Protein AF-A0A1I9GAZ2-F1 (afdb_monomer_lite)

Structure (mmCIF, N/CA/C/O backbone):
data_AF-A0A1I9GAZ2-F1
#
_entry.id   AF-A0A1I9GAZ2-F1
#
loop_
_atom_site.group_PDB
_atom_site.id
_atom_site.type_symbol
_atom_site.label_atom_id
_atom_site.label_alt_id
_atom_site.label_comp_id
_atom_site.label_asym_id
_atom_site.label_entity_id
_atom_site.label_seq_id
_atom_site.pdbx_PDB_ins_code
_atom_site.Cartn_x
_atom_site.Cartn_y
_atom_site.Cartn_z
_atom_site.occupancy
_atom_site.B_iso_or_equiv
_atom_site.auth_seq_id
_atom_site.auth_comp_id
_atom_site.auth_asym_id
_atom_site.auth_atom_id
_atom_site.pdbx_PDB_model_num
ATOM 1 N N . ASN A 1 1 ? 2.943 -6.774 21.563 1.00 64.00 1 ASN A N 1
ATOM 2 C CA . ASN A 1 1 ? 1.637 -6.714 20.862 1.00 64.00 1 ASN A CA 1
ATOM 3 C C . ASN A 1 1 ? 0.585 -6.086 21.758 1.00 64.00 1 ASN A C 1
ATOM 5 O O . ASN A 1 1 ? 0.330 -6.640 22.820 1.00 64.00 1 ASN A O 1
ATOM 9 N N . ALA A 1 2 ? -0.006 -4.964 21.338 1.00 69.56 2 ALA A N 1
ATOM 10 C CA . ALA A 1 2 ? -1.032 -4.220 22.086 1.00 69.56 2 ALA A CA 1
ATOM 11 C C . ALA A 1 2 ? -2.264 -5.079 22.449 1.00 69.56 2 ALA A C 1
ATOM 13 O O . ALA A 1 2 ? -2.811 -4.955 23.536 1.00 69.56 2 ALA A O 1
ATOM 14 N N . ILE A 1 3 ? -2.620 -6.050 21.598 1.00 76.81 3 ILE A N 1
ATOM 15 C CA . ILE A 1 3 ? -3.692 -7.025 21.870 1.00 76.81 3 ILE A CA 1
ATOM 16 C C . ILE A 1 3 ? -3.345 -7.932 23.066 1.00 76.81 3 ILE A C 1
ATOM 18 O O . ILE A 1 3 ? -4.168 -8.133 23.948 1.00 76.81 3 ILE A O 1
ATOM 22 N N . LYS A 1 4 ? -2.103 -8.440 23.152 1.00 76.94 4 LYS A N 1
ATOM 23 C CA . LYS A 1 4 ? -1.659 -9.296 24.276 1.00 76.94 4 LYS A CA 1
ATOM 24 C C . LYS A 1 4 ? -1.591 -8.537 25.607 1.00 76.94 4 LYS A C 1
ATOM 26 O O . LYS A 1 4 ? -1.667 -9.160 26.655 1.00 76.94 4 LYS A O 1
ATOM 31 N N . LYS A 1 5 ? -1.420 -7.212 25.553 1.00 77.56 5 LYS A N 1
ATOM 32 C CA . LYS A 1 5 ? -1.418 -6.326 26.726 1.00 77.56 5 LYS A CA 1
ATOM 33 C C . LYS A 1 5 ? -2.830 -5.934 27.184 1.00 77.56 5 LYS A C 1
ATOM 35 O O . LYS A 1 5 ? -2.976 -5.425 28.287 1.00 77.56 5 LYS A O 1
ATOM 40 N N . GLY A 1 6 ? -3.856 -6.199 26.369 1.00 78.25 6 GLY A N 1
ATOM 41 C CA . GLY A 1 6 ? -5.233 -5.775 26.632 1.00 78.25 6 GLY A CA 1
ATOM 42 C C . GLY A 1 6 ? -5.517 -4.314 26.265 1.00 78.25 6 GLY A C 1
ATOM 43 O O . GLY A 1 6 ? -6.573 -3.797 26.615 1.00 78.25 6 GLY A O 1
ATOM 44 N N . ASP A 1 7 ? -4.603 -3.654 25.548 1.00 82.12 7 ASP A N 1
ATOM 45 C CA . ASP A 1 7 ? -4.729 -2.242 25.156 1.00 82.12 7 ASP A CA 1
ATOM 46 C C . ASP A 1 7 ? -5.732 -2.061 24.000 1.00 82.12 7 ASP A C 1
ATOM 48 O O . ASP A 1 7 ? -6.312 -0.989 23.824 1.00 82.12 7 ASP A O 1
ATOM 52 N N . ILE A 1 8 ? -5.926 -3.121 23.203 1.00 83.50 8 ILE A N 1
ATOM 53 C CA . ILE A 1 8 ? -6.874 -3.194 22.085 1.00 83.50 8 ILE A CA 1
ATOM 54 C C . ILE A 1 8 ? -7.746 -4.433 22.270 1.00 83.50 8 ILE A C 1
ATOM 56 O O . ILE A 1 8 ? -7.225 -5.548 22.383 1.00 83.50 8 ILE A O 1
ATOM 60 N N . ASN A 1 9 ? -9.066 -4.250 22.251 1.00 85.44 9 ASN A N 1
ATOM 61 C CA . ASN A 1 9 ? -10.020 -5.350 22.303 1.00 85.44 9 ASN A CA 1
ATOM 62 C C . ASN A 1 9 ? -9.888 -6.229 21.046 1.00 85.44 9 ASN A C 1
ATOM 64 O O . ASN A 1 9 ? -10.004 -5.749 19.920 1.00 85.44 9 ASN A O 1
ATOM 68 N N . ALA A 1 10 ? -9.659 -7.529 21.234 1.00 83.69 10 ALA A N 1
ATOM 69 C CA . ALA A 1 10 ? -9.449 -8.475 20.137 1.00 83.69 10 ALA A CA 1
ATOM 70 C C . ALA A 1 10 ? -10.691 -8.682 19.249 1.00 83.69 10 ALA A C 1
ATOM 72 O O . ALA A 1 10 ? -10.552 -9.078 18.093 1.00 83.69 10 ALA A O 1
ATOM 73 N N . VAL A 1 11 ? -11.888 -8.427 19.785 1.00 84.62 11 VAL A N 1
ATOM 74 C CA . VAL A 1 11 ? -13.169 -8.628 19.102 1.00 84.62 11 VAL A CA 1
ATOM 75 C C . VAL A 1 11 ? -13.692 -7.316 18.540 1.00 84.62 11 VAL A C 1
ATOM 77 O O . VAL A 1 11 ? -13.946 -7.261 17.345 1.00 84.62 11 VAL A O 1
ATOM 80 N N . THR A 1 12 ? -13.836 -6.268 19.356 1.00 84.38 12 THR A N 1
ATOM 81 C CA . THR A 1 12 ? -14.418 -4.979 18.923 1.00 84.38 12 THR A CA 1
ATOM 82 C C . THR A 1 12 ? -13.391 -4.058 18.272 1.00 84.38 12 THR A C 1
ATOM 84 O O . THR A 1 12 ? -13.743 -3.155 17.518 1.00 84.38 12 THR A O 1
ATOM 87 N N . GLY A 1 13 ? -12.104 -4.275 18.546 1.00 83.00 13 GLY A N 1
ATOM 88 C CA . GLY A 1 13 ? -11.047 -3.355 18.160 1.00 83.00 13 GLY A CA 1
ATOM 89 C C . GLY A 1 13 ? -11.057 -2.049 18.936 1.00 83.00 13 GLY A C 1
ATOM 90 O O . GLY A 1 13 ? -10.322 -1.148 18.565 1.00 83.00 13 GLY A O 1
ATOM 91 N N . GLU A 1 14 ? -11.849 -1.886 19.989 1.00 85.50 14 GLU A N 1
ATOM 92 C CA . GLU A 1 14 ? -11.805 -0.664 20.795 1.00 85.50 14 GLU A CA 1
ATOM 93 C C . GLU A 1 14 ? -10.454 -0.530 21.501 1.00 85.50 14 GLU A C 1
ATOM 95 O O . GLU A 1 14 ? -9.895 -1.504 22.014 1.00 85.50 14 GLU A O 1
ATOM 100 N N . MET A 1 15 ? -9.916 0.688 21.496 1.00 85.19 15 MET A N 1
ATOM 101 C CA . MET A 1 15 ? -8.692 1.022 22.216 1.00 85.19 15 MET A CA 1
ATOM 102 C C . MET A 1 15 ? -9.059 1.495 23.617 1.00 85.19 15 MET A C 1
ATOM 104 O O . MET A 1 15 ? -9.977 2.301 23.780 1.00 85.19 15 MET A O 1
ATOM 108 N N . LYS A 1 16 ? -8.333 1.025 24.629 1.00 80.62 16 LYS A N 1
ATOM 109 C CA . LYS A 1 16 ? -8.535 1.488 26.001 1.00 80.62 16 LYS A CA 1
ATOM 110 C C . LYS A 1 16 ? -8.132 2.964 26.116 1.00 80.62 16 LYS A C 1
ATOM 112 O O . LYS A 1 16 ? -6.998 3.321 25.786 1.00 80.62 16 LYS A O 1
ATOM 117 N N . ALA A 1 17 ? -9.050 3.807 26.595 1.00 65.75 17 ALA A N 1
ATOM 118 C CA . ALA A 1 17 ? -8.747 5.198 26.926 1.00 65.75 17 ALA A CA 1
ATOM 119 C C . ALA A 1 17 ? -7.576 5.246 27.933 1.00 65.75 17 ALA A C 1
ATOM 121 O O . ALA A 1 17 ? -7.469 4.378 28.797 1.00 65.75 17 ALA A O 1
ATOM 122 N N . ASP A 1 18 ? -6.665 6.206 27.765 1.00 63.50 18 ASP A N 1
ATOM 123 C CA . ASP A 1 18 ? -5.458 6.437 28.586 1.00 63.50 18 ASP A CA 1
ATOM 124 C C . ASP A 1 18 ? -4.262 5.491 28.405 1.00 63.50 18 ASP A C 1
ATOM 126 O O . ASP A 1 18 ? -3.257 5.613 29.109 1.00 63.50 18 ASP A O 1
ATOM 130 N N . THR A 1 19 ? -4.283 4.595 27.415 1.00 73.88 19 THR A N 1
ATOM 131 C CA . THR A 1 19 ? -3.113 3.747 27.133 1.00 73.88 19 THR A CA 1
ATOM 132 C C . THR A 1 19 ? -2.239 4.338 26.023 1.00 73.88 19 THR A C 1
ATOM 134 O O . THR A 1 19 ? -2.721 4.636 24.929 1.00 73.88 19 THR A O 1
ATOM 137 N N . LYS A 1 20 ? -0.925 4.482 26.268 1.00 78.25 20 LYS A N 1
ATOM 138 C CA . LYS A 1 20 ? 0.060 4.882 25.242 1.00 78.25 20 LYS A CA 1
ATOM 139 C C . LYS A 1 20 ? 0.261 3.757 24.217 1.00 78.25 20 LYS A C 1
ATOM 141 O O . LYS A 1 20 ? 1.200 2.971 24.310 1.00 78.25 20 LYS A O 1
ATOM 146 N N . ILE A 1 21 ? -0.633 3.689 23.236 1.00 83.75 21 ILE A N 1
ATOM 147 C CA . ILE A 1 21 ? -0.490 2.853 22.039 1.00 83.75 21 ILE A CA 1
ATOM 148 C C . ILE A 1 21 ? 0.383 3.607 21.027 1.00 83.75 21 ILE A C 1
ATOM 150 O O . ILE A 1 21 ? 0.189 4.809 20.827 1.00 83.75 21 ILE A O 1
ATOM 154 N N . THR A 1 22 ? 1.334 2.913 20.396 1.00 89.56 22 THR A N 1
ATOM 155 C CA . THR A 1 22 ? 2.204 3.512 19.372 1.00 89.56 22 THR A CA 1
ATOM 156 C C . THR A 1 22 ? 1.408 3.867 18.117 1.00 89.56 22 THR A C 1
ATOM 158 O O . THR A 1 22 ? 0.373 3.254 17.833 1.00 89.56 22 THR A O 1
ATOM 161 N N . ASP A 1 23 ? 1.864 4.859 17.358 1.00 88.56 23 ASP A N 1
ATOM 162 C CA . ASP A 1 23 ? 1.126 5.311 16.177 1.00 88.56 23 ASP A CA 1
ATOM 163 C C . ASP A 1 23 ? 1.100 4.242 15.078 1.00 88.56 23 ASP A C 1
ATOM 165 O O . ASP A 1 23 ? 0.074 4.071 14.422 1.00 88.56 23 ASP A O 1
ATOM 169 N N . GLU A 1 24 ? 2.133 3.404 14.974 1.00 89.25 24 GLU A N 1
ATOM 170 C CA . GLU A 1 24 ? 2.163 2.260 14.054 1.00 89.25 24 GLU A CA 1
ATOM 171 C C . GLU A 1 24 ? 1.079 1.238 14.404 1.00 89.25 24 GLU A C 1
ATOM 173 O O . GLU A 1 24 ? 0.400 0.716 13.520 1.00 89.25 24 GLU A O 1
ATOM 178 N N . ALA A 1 25 ? 0.863 0.972 15.697 1.00 89.56 25 ALA A N 1
ATOM 179 C CA . ALA A 1 25 ? -0.190 0.063 16.138 1.00 89.56 25 ALA A CA 1
ATOM 180 C C . ALA A 1 25 ? -1.591 0.638 15.861 1.00 89.56 25 ALA A C 1
ATOM 182 O O . ALA A 1 25 ? -2.497 -0.111 15.483 1.00 89.56 25 ALA A O 1
ATOM 183 N N . LYS A 1 26 ? -1.771 1.960 15.987 1.00 90.69 26 LYS A N 1
ATOM 184 C CA . LYS A 1 26 ? -3.028 2.637 15.623 1.00 90.69 26 LYS A CA 1
ATOM 185 C C . LYS A 1 26 ? -3.273 2.607 14.114 1.00 90.69 26 LYS A C 1
ATOM 187 O O . LYS A 1 26 ? -4.405 2.354 13.697 1.00 90.69 26 LYS A O 1
ATOM 192 N N . ILE A 1 27 ? -2.236 2.827 13.304 1.00 92.31 27 ILE A N 1
ATOM 193 C CA . ILE A 1 27 ? -2.306 2.725 11.841 1.00 92.31 27 ILE A CA 1
ATOM 194 C C . ILE A 1 27 ? -2.650 1.289 11.446 1.00 92.31 27 ILE A C 1
ATOM 196 O O . ILE A 1 27 ? -3.634 1.083 10.743 1.00 92.31 27 ILE A O 1
ATOM 200 N N . ALA A 1 28 ? -1.927 0.291 11.961 1.00 92.25 28 ALA A N 1
ATOM 201 C CA . ALA A 1 28 ? -2.187 -1.119 11.675 1.00 92.25 28 ALA A CA 1
ATOM 202 C C . ALA A 1 28 ? -3.629 -1.515 12.020 1.00 92.25 28 ALA A C 1
ATOM 204 O O . ALA A 1 28 ? -4.318 -2.120 11.199 1.00 92.25 28 ALA A O 1
ATOM 205 N N . ARG A 1 29 ? -4.128 -1.099 13.193 1.00 92.12 29 ARG A N 1
ATOM 206 C CA . ARG A 1 29 ? -5.537 -1.268 13.567 1.00 92.12 29 ARG A CA 1
ATOM 207 C C . ARG A 1 29 ? -6.464 -0.621 12.535 1.00 92.12 29 ARG A C 1
ATOM 209 O O . ARG A 1 29 ? -7.381 -1.278 12.048 1.00 92.12 29 ARG A O 1
ATOM 216 N N . ARG A 1 30 ? -6.228 0.646 12.177 1.00 92.69 30 ARG A N 1
ATOM 217 C CA . ARG A 1 30 ? -7.059 1.380 11.208 1.00 92.69 30 ARG A CA 1
ATOM 218 C C . ARG A 1 30 ? -7.078 0.702 9.834 1.00 92.69 30 ARG A C 1
ATOM 220 O O . ARG A 1 30 ? -8.135 0.689 9.204 1.00 92.69 30 ARG A O 1
ATOM 227 N N . LEU A 1 31 ? -5.968 0.099 9.407 1.00 94.50 31 LEU A N 1
ATOM 228 C CA . LEU A 1 31 ? -5.880 -0.681 8.171 1.00 94.50 31 LEU A CA 1
ATOM 229 C C . LEU A 1 31 ? -6.672 -1.984 8.260 1.00 94.50 31 LEU A C 1
ATOM 231 O O . LEU A 1 31 ? -7.482 -2.250 7.382 1.00 94.50 31 LEU A O 1
ATOM 235 N N . VAL A 1 32 ? -6.537 -2.760 9.337 1.00 94.44 32 VAL A N 1
ATOM 236 C CA . VAL A 1 32 ? -7.322 -4.000 9.502 1.00 94.44 32 VAL A CA 1
ATOM 237 C C . VAL A 1 32 ? -8.834 -3.725 9.475 1.00 94.44 32 VAL A C 1
ATOM 239 O O . VAL A 1 32 ? -9.601 -4.520 8.922 1.00 94.44 32 VAL A O 1
ATOM 242 N N . CYS A 1 33 ? -9.261 -2.585 10.026 1.00 94.19 33 CYS A N 1
ATOM 243 C CA . CYS A 1 33 ? -10.663 -2.168 10.033 1.00 94.19 33 CYS A CA 1
ATOM 244 C C . CYS A 1 33 ? -11.157 -1.552 8.713 1.00 94.19 33 CYS A C 1
ATOM 246 O O . CYS A 1 33 ? -12.369 -1.426 8.537 1.00 94.19 33 CYS A O 1
ATOM 248 N N . SER A 1 34 ? -10.261 -1.131 7.813 1.00 94.88 34 SER A N 1
ATOM 249 C CA . SER A 1 34 ? -10.619 -0.460 6.556 1.00 94.88 34 SER A CA 1
ATOM 250 C C . SER A 1 34 ? -10.542 -1.437 5.388 1.00 94.88 34 SER A C 1
ATOM 252 O O . SER A 1 34 ? -9.474 -1.967 5.091 1.00 94.88 34 SER A O 1
ATOM 254 N N . TYR A 1 35 ? -11.666 -1.658 4.711 1.00 94.69 35 TYR A N 1
ATOM 255 C CA . TYR A 1 35 ? -11.733 -2.513 3.524 1.00 94.69 35 TYR A CA 1
ATOM 256 C C . TYR A 1 35 ? -12.753 -1.952 2.530 1.00 94.69 35 TYR A C 1
ATOM 258 O O . TYR A 1 35 ? -13.931 -1.745 2.852 1.00 94.69 35 TYR A O 1
ATOM 266 N N . GLY A 1 36 ? -12.289 -1.634 1.322 1.00 93.38 36 GLY A N 1
ATOM 267 C CA . GLY A 1 36 ? -13.060 -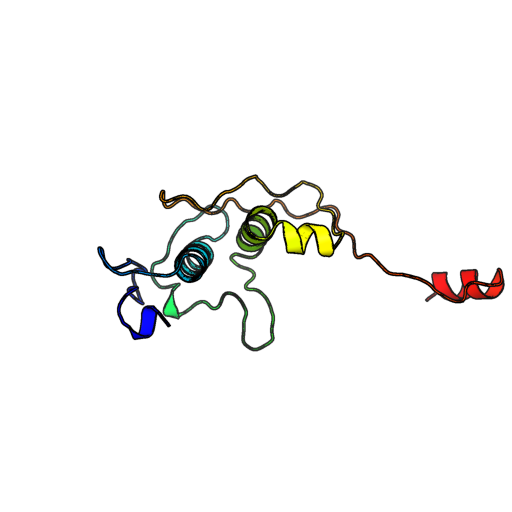0.851 0.360 1.00 93.38 36 GLY A CA 1
ATOM 268 C C . GLY A 1 36 ? -13.518 0.473 0.980 1.00 93.38 36 GLY A C 1
ATOM 269 O O . GLY A 1 36 ? -12.712 1.217 1.528 1.00 93.38 36 GLY A O 1
ATOM 270 N N . ASN A 1 37 ? -14.824 0.744 0.946 1.00 94.19 37 ASN A N 1
ATOM 271 C CA . ASN A 1 37 ? -15.428 1.945 1.543 1.00 94.19 37 ASN A CA 1
ATOM 272 C C . ASN A 1 37 ? -15.998 1.717 2.956 1.00 94.19 37 ASN A C 1
ATOM 274 O O . ASN A 1 37 ? -16.728 2.564 3.469 1.00 94.19 37 ASN A O 1
ATOM 278 N N . LYS A 1 38 ? -15.722 0.566 3.583 1.00 94.06 38 LYS A N 1
ATOM 279 C CA . LYS A 1 38 ? -16.277 0.195 4.892 1.00 94.06 38 LYS A CA 1
ATOM 280 C C . LYS A 1 38 ? -15.229 0.343 5.991 1.00 94.06 38 LYS A C 1
ATOM 282 O O . LYS A 1 38 ? -14.070 -0.023 5.811 1.00 94.06 38 LYS A O 1
ATOM 287 N N . TYR A 1 39 ? -15.674 0.833 7.146 1.00 93.38 39 TYR A N 1
ATOM 288 C CA . TYR A 1 39 ? -14.893 0.873 8.379 1.00 93.38 39 TYR A CA 1
ATOM 289 C C . TYR A 1 39 ? -15.562 -0.011 9.432 1.00 93.38 39 TYR A C 1
ATOM 291 O O . TYR A 1 39 ? -16.597 0.356 9.985 1.00 93.38 39 TYR A O 1
ATOM 299 N N . ASN A 1 40 ? -15.009 -1.200 9.673 1.00 92.38 40 ASN A N 1
ATOM 300 C CA . ASN A 1 40 ? -15.512 -2.121 10.688 1.00 92.38 40 ASN A CA 1
ATOM 301 C C . ASN A 1 40 ? -14.365 -2.962 11.260 1.00 92.38 40 ASN A C 1
ATOM 303 O O . ASN A 1 40 ? -13.730 -3.734 10.543 1.00 92.38 40 ASN A O 1
ATOM 307 N N . CYS A 1 41 ? -14.122 -2.811 12.559 1.00 90.50 41 CYS A N 1
ATOM 308 C CA . CYS A 1 41 ? -13.098 -3.551 13.291 1.00 90.50 41 CYS A CA 1
ATOM 309 C C . CYS A 1 41 ? -13.592 -4.899 13.833 1.00 90.50 41 CYS A C 1
ATOM 311 O O . CYS A 1 41 ? -12.780 -5.794 14.094 1.00 90.50 41 CYS A O 1
ATOM 313 N N . THR A 1 42 ? -14.906 -5.048 14.011 1.00 90.88 42 THR A N 1
ATOM 314 C CA . THR A 1 42 ? -15.498 -6.151 14.762 1.00 90.88 42 THR A CA 1
ATOM 315 C C . THR A 1 42 ? -15.226 -7.487 14.081 1.00 90.88 42 THR A C 1
ATOM 317 O O . THR A 1 42 ? -15.572 -7.688 12.918 1.00 90.88 42 THR A O 1
ATOM 320 N N . GLY A 1 43 ? -14.576 -8.404 14.799 1.00 87.94 43 GLY A N 1
ATOM 321 C CA . GLY A 1 43 ? -14.224 -9.737 14.304 1.00 87.94 43 GLY A CA 1
ATOM 322 C C . GLY A 1 43 ? -13.051 -9.779 13.315 1.00 87.94 43 GLY A C 1
ATOM 323 O O . GLY A 1 43 ? -12.698 -10.866 12.859 1.00 87.94 43 GLY A O 1
ATOM 324 N N . ARG A 1 44 ? -12.419 -8.638 12.993 1.00 90.88 44 ARG A N 1
ATOM 325 C CA . ARG A 1 44 ? -11.260 -8.578 12.078 1.00 90.88 44 ARG A CA 1
ATOM 326 C C . ARG A 1 44 ? -9.919 -8.477 12.803 1.00 90.88 44 ARG A C 1
ATOM 328 O O . ARG A 1 44 ? -8.949 -9.044 12.320 1.00 90.88 44 ARG A O 1
ATOM 335 N N . ILE A 1 45 ? -9.854 -7.816 13.960 1.00 90.12 45 ILE A N 1
ATOM 336 C CA . ILE A 1 45 ? -8.588 -7.490 14.652 1.00 90.12 45 ILE A CA 1
ATOM 337 C C . ILE A 1 45 ? -7.731 -8.711 15.014 1.00 90.12 45 ILE A C 1
ATOM 339 O O . ILE A 1 45 ? -6.510 -8.652 14.891 1.00 90.12 45 ILE A O 1
ATOM 343 N N . SER A 1 46 ? -8.339 -9.807 15.462 1.00 86.75 46 SER A N 1
ATOM 344 C CA . SER A 1 46 ? -7.627 -11.048 15.802 1.00 86.75 46 SER A CA 1
ATOM 345 C C . SER A 1 46 ? -7.599 -12.078 14.671 1.00 86.75 46 SER A C 1
ATOM 347 O O . SER A 1 46 ? -6.758 -12.974 14.686 1.00 86.75 46 SER A O 1
ATOM 349 N N . THR A 1 47 ? -8.505 -11.952 13.700 1.00 89.25 47 THR A N 1
ATOM 350 C CA . THR A 1 47 ? -8.732 -12.944 12.638 1.00 89.25 47 THR A CA 1
ATOM 351 C C . THR A 1 47 ? -7.940 -12.627 11.376 1.00 89.25 47 THR A C 1
ATOM 353 O O . THR A 1 47 ? -7.437 -13.523 10.703 1.00 89.25 47 THR A O 1
ATOM 356 N N . ILE A 1 48 ? -7.839 -11.343 11.032 1.00 91.25 48 ILE A N 1
ATOM 357 C CA . ILE A 1 48 ? -7.258 -10.883 9.779 1.00 91.25 48 ILE A CA 1
ATOM 358 C C . ILE A 1 48 ? -5.808 -10.468 9.998 1.00 91.25 48 ILE A C 1
ATOM 360 O O . ILE A 1 48 ? -5.498 -9.610 10.823 1.00 91.25 48 ILE A O 1
ATOM 364 N N . LYS A 1 49 ? -4.919 -11.034 9.183 1.00 92.19 49 LYS A N 1
ATOM 365 C CA . LYS A 1 49 ? -3.545 -10.556 9.030 1.00 92.19 49 LYS A CA 1
ATOM 366 C C . LYS A 1 49 ? -3.469 -9.605 7.832 1.00 92.19 49 LYS A C 1
ATOM 368 O O . LYS A 1 49 ? -4.086 -9.873 6.802 1.00 92.19 49 LYS A O 1
ATOM 373 N N . LEU A 1 50 ? -2.710 -8.512 7.964 1.00 93.81 50 LEU A N 1
ATOM 374 C CA . LEU A 1 50 ? -2.424 -7.591 6.849 1.00 93.81 50 LEU A CA 1
ATOM 375 C C . LEU A 1 50 ? -1.609 -8.288 5.749 1.00 93.81 50 LEU A C 1
ATOM 377 O O . LEU A 1 50 ? -1.872 -8.097 4.565 1.00 93.81 50 LEU A O 1
ATOM 381 N N . VAL A 1 51 ? -0.659 -9.129 6.163 1.00 95.62 51 VAL A N 1
ATOM 382 C CA . VAL A 1 51 ? 0.158 -9.994 5.307 1.00 95.62 51 VAL A CA 1
ATOM 383 C C . VAL A 1 51 ? 0.056 -11.409 5.862 1.00 95.62 51 VAL A C 1
ATOM 385 O O . VAL A 1 51 ? 0.190 -11.609 7.073 1.00 95.62 51 VAL A O 1
ATOM 388 N N . ASN A 1 52 ? -0.253 -12.377 5.006 1.00 91.88 52 ASN A N 1
ATOM 389 C CA . ASN A 1 52 ? -0.385 -13.771 5.418 1.00 91.88 52 ASN A CA 1
ATOM 390 C C . ASN A 1 52 ? 0.988 -14.443 5.611 1.00 91.88 52 ASN A C 1
ATOM 392 O O . ASN A 1 52 ? 2.034 -13.865 5.323 1.00 91.88 52 ASN A O 1
ATOM 396 N N . ASP A 1 53 ? 0.983 -15.692 6.082 1.00 93.81 53 ASP A N 1
ATOM 397 C CA . ASP A 1 53 ? 2.219 -16.433 6.371 1.00 93.81 53 ASP A CA 1
ATOM 398 C C . ASP A 1 53 ? 3.032 -16.783 5.103 1.00 93.81 53 ASP A C 1
ATOM 400 O O . ASP A 1 53 ? 4.200 -17.140 5.205 1.00 93.81 53 ASP A O 1
ATOM 404 N N . ALA A 1 54 ? 2.443 -16.629 3.910 1.00 94.94 54 ALA A N 1
ATOM 405 C CA . ALA A 1 54 ? 3.110 -16.784 2.615 1.00 94.94 54 ALA A CA 1
ATOM 406 C C . ALA A 1 54 ? 3.665 -15.457 2.051 1.00 94.94 54 ALA A C 1
ATOM 408 O O . ALA A 1 54 ? 4.159 -15.432 0.926 1.00 94.94 54 ALA A O 1
ATOM 409 N N . GLY A 1 55 ? 3.566 -14.347 2.792 1.00 94.31 55 GLY A N 1
ATOM 410 C CA . GLY A 1 55 ? 4.032 -13.032 2.340 1.00 94.31 55 GLY A CA 1
ATOM 411 C C . GLY A 1 55 ? 3.076 -12.308 1.385 1.00 94.31 55 GLY A C 1
ATOM 412 O O . GLY A 1 55 ? 3.437 -11.277 0.823 1.00 94.31 55 GLY A O 1
ATOM 413 N N . VAL A 1 56 ? 1.851 -12.807 1.206 1.00 95.94 56 VAL A N 1
ATOM 414 C CA . VAL A 1 56 ? 0.834 -12.184 0.348 1.00 95.94 56 VAL A CA 1
ATOM 415 C C . VAL A 1 56 ? -0.006 -11.204 1.165 1.00 95.94 56 VAL A C 1
ATOM 417 O O . VAL A 1 56 ? -0.512 -11.529 2.244 1.00 95.94 56 VAL A O 1
ATOM 420 N N . ILE A 1 57 ? -0.166 -9.992 0.637 1.00 96.50 57 ILE A N 1
ATOM 421 C CA . ILE A 1 57 ? -0.992 -8.935 1.228 1.00 96.50 57 ILE A CA 1
ATOM 422 C C . ILE A 1 57 ? -2.472 -9.325 1.132 1.00 96.50 57 ILE A C 1
ATOM 424 O O . ILE A 1 57 ? -2.922 -9.846 0.112 1.00 96.50 57 ILE A O 1
ATOM 428 N N . ASN A 1 58 ? -3.249 -9.056 2.182 1.00 95.31 58 ASN A N 1
ATOM 429 C CA . ASN A 1 58 ? -4.678 -9.345 2.181 1.00 95.31 58 ASN A CA 1
ATOM 430 C C . ASN A 1 58 ? -5.423 -8.546 1.092 1.00 95.31 58 ASN A C 1
ATOM 432 O O . ASN A 1 58 ? -5.404 -7.314 1.089 1.00 95.31 58 ASN A O 1
ATOM 436 N N . ALA A 1 59 ? -6.116 -9.266 0.207 1.00 94.44 59 ALA A N 1
ATOM 437 C CA . ALA A 1 59 ? -6.861 -8.703 -0.913 1.00 94.44 59 ALA A CA 1
ATOM 438 C C . ALA A 1 59 ? -8.029 -7.794 -0.484 1.00 94.44 59 ALA A C 1
ATOM 440 O O . ALA A 1 59 ? -8.291 -6.803 -1.162 1.00 94.44 59 ALA A O 1
ATOM 441 N N . ASP A 1 60 ? -8.685 -8.069 0.652 1.00 93.00 60 ASP A N 1
ATOM 442 C CA . ASP A 1 60 ? -9.850 -7.307 1.135 1.00 93.00 60 ASP A CA 1
ATOM 443 C C . ASP A 1 60 ? -9.550 -5.810 1.296 1.00 93.00 60 ASP A C 1
ATOM 445 O O . ASP A 1 60 ? -10.395 -4.956 1.026 1.00 93.00 60 ASP A O 1
ATOM 449 N N . GLY A 1 61 ? -8.356 -5.501 1.808 1.00 94.44 61 GLY A N 1
ATOM 450 C CA . GLY A 1 61 ? -7.922 -4.145 2.135 1.00 94.44 61 GLY A CA 1
ATOM 451 C C . GLY A 1 61 ? -6.791 -3.637 1.250 1.00 94.44 61 GLY A C 1
ATOM 452 O O . GLY A 1 61 ? -6.275 -2.557 1.520 1.00 94.44 61 GLY A O 1
ATOM 453 N N . PHE A 1 62 ? -6.401 -4.373 0.204 1.00 96.69 62 PHE A N 1
ATOM 454 C CA . PHE A 1 62 ? -5.207 -4.080 -0.595 1.00 96.69 62 PHE A CA 1
ATOM 455 C C . PHE A 1 62 ? -5.145 -2.617 -1.059 1.00 96.69 62 PHE A C 1
ATOM 457 O O . PHE A 1 62 ? -4.156 -1.926 -0.819 1.00 96.69 62 PHE A O 1
ATOM 464 N N . TYR A 1 63 ? -6.230 -2.102 -1.644 1.00 97.25 63 TYR A N 1
ATOM 465 C CA . TYR A 1 63 ? -6.288 -0.717 -2.121 1.00 97.25 63 TYR A CA 1
ATOM 466 C C . TYR A 1 63 ? -6.322 0.322 -0.995 1.00 97.25 63 TYR A C 1
ATOM 468 O O . TYR A 1 63 ? -5.850 1.441 -1.182 1.00 97.25 63 TYR A O 1
ATOM 476 N N . ASN A 1 64 ? -6.845 -0.026 0.181 1.00 97.44 64 ASN A N 1
ATOM 477 C CA . ASN A 1 64 ? -6.758 0.826 1.367 1.00 97.44 64 ASN A CA 1
ATOM 478 C C . ASN A 1 64 ? -5.310 0.880 1.878 1.00 97.44 64 ASN A C 1
ATOM 480 O O . ASN A 1 64 ? -4.824 1.942 2.263 1.00 97.44 64 ASN A O 1
ATOM 484 N N . TYR A 1 65 ? -4.608 -0.255 1.854 1.00 96.88 65 TYR A N 1
ATOM 485 C CA . TYR A 1 65 ? -3.212 -0.349 2.280 1.00 96.88 65 TYR A CA 1
ATOM 486 C C . TYR A 1 65 ? -2.300 0.411 1.324 1.00 96.88 65 TYR A C 1
ATOM 488 O O . TYR A 1 65 ? -1.410 1.116 1.789 1.00 96.88 65 TYR A O 1
ATOM 496 N N . LEU A 1 66 ? -2.571 0.345 0.017 1.00 96.44 66 LEU A N 1
ATOM 497 C CA . LEU A 1 66 ? -1.856 1.118 -0.994 1.00 96.44 66 LEU A CA 1
ATOM 498 C C . LEU A 1 66 ? -1.979 2.626 -0.742 1.00 96.44 66 LEU A C 1
ATOM 500 O O . LEU A 1 66 ? -0.963 3.313 -0.715 1.00 96.44 66 LEU A O 1
ATOM 504 N N . THR A 1 67 ? -3.190 3.132 -0.484 1.00 96.69 67 THR A N 1
A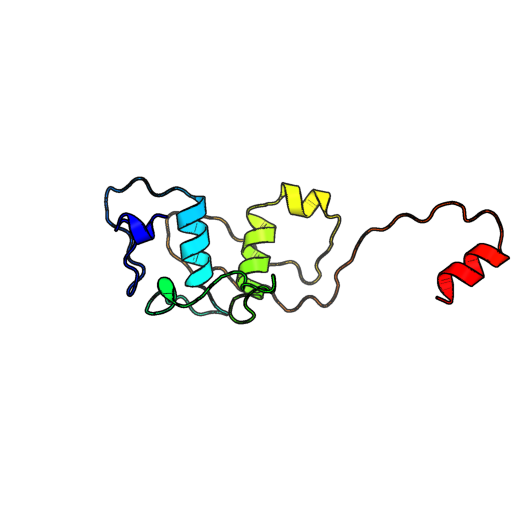TOM 505 C CA . THR A 1 67 ? -3.394 4.540 -0.105 1.00 96.69 67 THR A CA 1
ATOM 506 C C . THR A 1 67 ? -2.609 4.905 1.151 1.00 96.69 67 THR A C 1
ATOM 508 O O . THR A 1 67 ? -1.956 5.947 1.194 1.00 96.69 67 THR A O 1
ATOM 511 N N . ALA A 1 68 ? -2.666 4.072 2.189 1.00 96.12 68 ALA A N 1
ATOM 512 C CA . ALA A 1 68 ? -1.967 4.356 3.436 1.00 96.12 68 ALA A CA 1
ATOM 513 C C . ALA A 1 68 ? -0.446 4.364 3.255 1.00 96.12 68 ALA A C 1
ATOM 515 O O . ALA A 1 68 ? 0.207 5.297 3.711 1.00 96.12 68 ALA A O 1
ATOM 516 N N . TRP A 1 69 ? 0.110 3.371 2.561 1.00 95.75 69 TRP A N 1
ATOM 517 C CA . TRP A 1 69 ? 1.540 3.304 2.267 1.00 95.75 69 TRP A CA 1
ATOM 518 C C . TRP A 1 69 ? 1.995 4.513 1.446 1.00 95.75 69 TRP A C 1
ATOM 520 O O . TRP A 1 69 ? 2.927 5.199 1.854 1.00 95.75 69 TRP A O 1
ATOM 530 N N . TYR A 1 70 ? 1.263 4.836 0.375 1.00 95.69 70 TYR A N 1
ATOM 531 C CA . TYR A 1 70 ? 1.553 5.970 -0.502 1.00 95.69 70 TYR A CA 1
ATOM 532 C C . TYR A 1 70 ? 1.634 7.309 0.246 1.00 95.69 70 TYR A C 1
ATOM 534 O O . TYR A 1 70 ? 2.473 8.132 -0.089 1.00 95.69 70 TYR A O 1
ATOM 542 N N . ASN A 1 71 ? 0.775 7.535 1.248 1.00 94.75 71 ASN A N 1
ATOM 543 C CA . ASN A 1 71 ? 0.706 8.822 1.947 1.00 94.75 71 ASN A CA 1
ATOM 544 C C . ASN A 1 71 ? 1.535 8.896 3.244 1.00 94.75 71 ASN A C 1
ATOM 546 O O . ASN A 1 71 ? 1.977 9.981 3.630 1.00 94.75 71 ASN A O 1
ATOM 550 N N . ILE A 1 72 ? 1.678 7.784 3.975 1.00 94.50 72 ILE A N 1
ATOM 551 C CA . ILE A 1 72 ? 2.418 7.753 5.251 1.00 94.50 72 ILE A CA 1
ATOM 552 C C . ILE A 1 72 ? 3.910 7.591 4.987 1.00 94.50 72 ILE A C 1
ATOM 554 O O . ILE A 1 72 ? 4.723 8.295 5.583 1.00 94.50 72 ILE A O 1
ATOM 558 N N . ASP A 1 73 ? 4.269 6.667 4.097 1.00 93.81 73 ASP A N 1
ATOM 559 C CA . ASP A 1 73 ? 5.652 6.298 3.818 1.00 93.81 73 ASP A CA 1
ATOM 560 C C . ASP A 1 73 ? 6.129 6.938 2.511 1.00 93.81 73 ASP A C 1
ATOM 562 O O . ASP A 1 73 ? 6.528 6.283 1.545 1.00 93.81 73 ASP A O 1
ATOM 566 N N . ASN A 1 74 ? 6.062 8.272 2.486 1.00 90.50 74 ASN A N 1
ATOM 567 C CA . ASN A 1 74 ? 6.438 9.056 1.312 1.00 90.50 74 ASN A CA 1
ATOM 568 C C . ASN A 1 74 ? 7.889 8.772 0.897 1.00 90.50 74 ASN A C 1
ATOM 570 O O . ASN A 1 74 ? 8.181 8.693 -0.291 1.00 90.50 74 ASN A O 1
ATOM 574 N N . MET A 1 75 ? 8.798 8.584 1.862 1.00 94.25 75 MET A N 1
ATOM 575 C CA . MET A 1 75 ? 10.202 8.283 1.570 1.00 94.25 75 MET A CA 1
ATOM 576 C C . MET 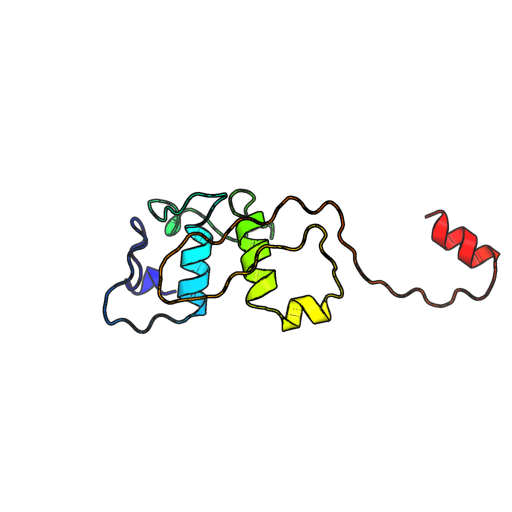A 1 75 ? 10.355 6.959 0.821 1.00 94.25 75 MET A C 1
ATOM 578 O O . MET A 1 75 ? 11.036 6.936 -0.206 1.00 94.25 75 MET A O 1
ATOM 582 N N . MET A 1 76 ? 9.707 5.879 1.274 1.00 94.00 76 MET A N 1
ATOM 583 C CA . MET A 1 76 ? 9.817 4.593 0.584 1.00 94.00 76 MET A CA 1
ATOM 584 C C . MET A 1 76 ? 9.135 4.614 -0.787 1.00 94.00 76 MET A C 1
ATOM 586 O O . MET A 1 76 ? 9.652 4.016 -1.735 1.00 94.00 76 MET A O 1
ATOM 590 N N . TYR A 1 77 ? 8.032 5.356 -0.932 1.00 94.31 77 TYR A N 1
ATOM 591 C CA . TYR A 1 77 ? 7.435 5.600 -2.243 1.00 94.31 77 TYR A CA 1
ATOM 592 C C . TYR A 1 77 ? 8.416 6.313 -3.190 1.00 94.31 77 TYR A C 1
ATOM 594 O O . TYR A 1 77 ? 8.662 5.811 -4.288 1.00 94.31 77 TYR A O 1
ATOM 602 N N . TYR A 1 78 ? 9.055 7.408 -2.764 1.00 93.56 78 TYR A N 1
ATOM 603 C CA . TYR A 1 78 ? 10.041 8.116 -3.593 1.00 93.56 78 TYR A CA 1
ATOM 604 C C . TYR A 1 78 ? 11.227 7.229 -3.987 1.00 93.56 78 TYR A C 1
ATOM 606 O O . TYR A 1 78 ? 11.629 7.223 -5.151 1.00 93.56 78 TYR A O 1
ATOM 614 N N . VAL A 1 79 ? 11.763 6.444 -3.047 1.00 95.44 79 VAL A N 1
ATOM 615 C CA . VAL A 1 79 ? 12.888 5.527 -3.308 1.00 95.44 79 VAL A CA 1
ATOM 616 C C . VAL A 1 79 ? 12.507 4.424 -4.293 1.00 95.44 79 VAL A C 1
ATOM 618 O O . VAL A 1 79 ? 13.338 4.026 -5.109 1.00 95.44 79 VAL A O 1
ATOM 621 N N . SER A 1 80 ? 11.258 3.949 -4.263 1.00 95.00 80 SER A N 1
ATOM 622 C CA . SER A 1 80 ? 10.794 2.912 -5.190 1.00 95.00 80 SER A CA 1
ATOM 623 C C . SER A 1 80 ? 10.813 3.355 -6.659 1.00 95.00 80 SER A C 1
ATOM 625 O O . SER A 1 80 ? 10.815 2.503 -7.544 1.00 95.00 80 SER A O 1
ATOM 627 N N . GLN A 1 81 ? 10.801 4.672 -6.923 1.00 95.25 81 GLN A N 1
ATOM 628 C CA . GLN A 1 81 ? 10.592 5.280 -8.247 1.00 95.25 81 GLN A CA 1
ATOM 629 C C . GLN A 1 81 ? 9.382 4.698 -8.999 1.00 95.25 81 GLN A C 1
ATOM 631 O O . GLN A 1 81 ? 9.300 4.761 -10.232 1.00 95.25 81 GLN A O 1
ATOM 636 N N . ALA A 1 82 ? 8.432 4.128 -8.256 1.00 94.12 82 ALA A N 1
ATOM 637 C CA . ALA A 1 82 ? 7.154 3.728 -8.790 1.00 94.12 82 ALA A CA 1
ATOM 638 C C . ALA A 1 82 ? 6.357 4.980 -9.165 1.00 94.12 82 ALA A C 1
ATOM 640 O O . ALA A 1 82 ? 6.533 6.067 -8.618 1.00 94.12 82 ALA A O 1
ATOM 641 N N . SER A 1 83 ? 5.449 4.804 -10.108 1.00 94.06 83 SER A N 1
ATOM 642 C CA . SER A 1 83 ? 4.449 5.798 -10.463 1.00 94.06 83 SER A CA 1
ATOM 643 C C . SER A 1 83 ? 3.103 5.098 -10.442 1.00 94.06 83 SER A C 1
ATOM 645 O O . SER A 1 83 ? 3.032 3.910 -10.750 1.00 94.06 83 SER A O 1
ATOM 647 N N . PHE A 1 84 ? 2.047 5.796 -10.041 1.00 95.44 84 PHE A N 1
ATOM 648 C CA . PHE A 1 84 ? 0.693 5.254 -10.033 1.00 95.44 84 PHE A CA 1
ATOM 649 C C . PHE A 1 84 ? -0.229 6.174 -10.813 1.00 95.44 84 PHE A C 1
ATOM 651 O O . PHE A 1 84 ? -0.287 7.377 -10.554 1.00 95.44 84 PHE A O 1
ATOM 658 N N . TYR A 1 85 ? -0.982 5.594 -11.743 1.00 96.31 85 TYR A N 1
ATOM 659 C CA . TYR A 1 85 ? -2.071 6.290 -12.411 1.00 96.31 85 TYR A CA 1
ATOM 660 C C . TYR A 1 85 ? -3.331 5.415 -12.425 1.00 96.31 85 TYR A C 1
ATOM 662 O O . TYR A 1 85 ? -3.249 4.280 -12.897 1.00 96.31 85 TYR A O 1
ATOM 670 N N . PRO A 1 86 ? -4.490 5.915 -11.957 1.00 96.75 86 PRO A N 1
ATOM 671 C CA . PRO A 1 86 ? -4.662 7.188 -11.247 1.00 96.75 86 PRO A CA 1
ATOM 672 C C . PRO A 1 86 ? -3.930 7.196 -9.892 1.00 96.75 86 PRO A C 1
ATOM 674 O O . PRO A 1 86 ? -3.673 6.150 -9.298 1.00 96.75 86 PRO A O 1
ATOM 677 N N . VAL A 1 87 ? -3.583 8.391 -9.414 1.00 95.81 87 VAL A N 1
ATOM 678 C CA . VAL A 1 87 ? -2.861 8.571 -8.146 1.00 95.81 87 VAL A CA 1
ATOM 679 C C . VAL A 1 87 ? -3.762 8.160 -6.971 1.00 95.81 87 VAL A C 1
ATOM 681 O O . VAL A 1 87 ? -4.952 8.498 -6.985 1.00 95.81 87 VAL A O 1
ATOM 684 N N . PRO A 1 88 ? -3.237 7.457 -5.946 1.00 96.56 88 PRO A N 1
ATOM 685 C CA . PRO A 1 88 ? -3.996 7.169 -4.736 1.00 96.56 88 PRO A CA 1
ATOM 686 C C . PRO A 1 88 ? -4.555 8.449 -4.087 1.00 96.56 88 PRO A C 1
ATOM 688 O O . PRO A 1 88 ? -3.906 9.497 -4.123 1.00 96.56 88 PRO A O 1
ATOM 691 N N . PRO A 1 89 ? -5.752 8.394 -3.478 1.00 96.25 89 PRO A N 1
ATOM 692 C CA . PRO A 1 89 ? -6.341 9.550 -2.813 1.00 96.25 89 PRO A CA 1
ATOM 693 C C . PRO A 1 89 ? -5.439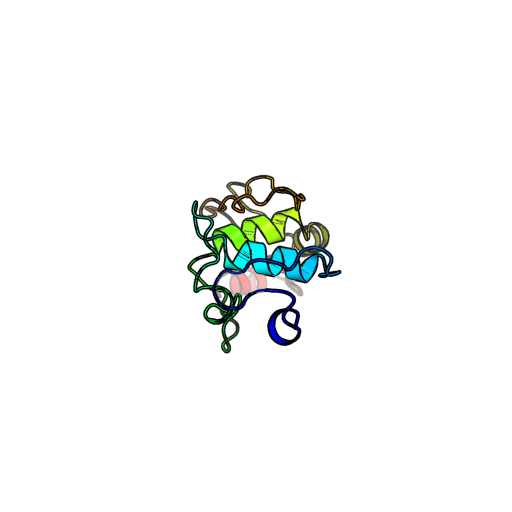 10.056 -1.682 1.00 96.25 89 PRO A C 1
ATOM 695 O O . PRO A 1 89 ? -4.745 9.278 -1.022 1.00 96.25 89 PRO A O 1
ATOM 698 N N . SER A 1 90 ? -5.471 11.364 -1.426 1.00 93.44 90 SER A N 1
ATOM 699 C CA . SER A 1 90 ? -4.739 11.928 -0.298 1.00 93.44 90 SER A CA 1
ATOM 700 C C . SER A 1 90 ? -5.344 11.454 1.022 1.00 93.44 90 SER A C 1
ATOM 702 O O . SER A 1 90 ? -6.565 11.410 1.207 1.00 93.44 90 SER A O 1
ATOM 704 N N . TRP A 1 91 ? -4.482 11.078 1.957 1.00 94.00 91 TRP A N 1
ATOM 705 C CA . TRP A 1 91 ? -4.901 10.619 3.273 1.00 94.00 91 TRP A CA 1
ATOM 706 C C . TRP A 1 91 ? -3.831 10.933 4.310 1.00 94.00 91 TRP A C 1
ATOM 708 O O . TRP A 1 91 ? -2.644 10.813 4.043 1.00 94.00 91 TRP A O 1
ATOM 718 N N . SER A 1 92 ? -4.237 11.310 5.517 1.00 92.12 92 SER A N 1
ATOM 719 C CA . SER A 1 92 ? -3.314 11.540 6.624 1.00 92.12 92 SER A CA 1
ATOM 720 C C . SER A 1 92 ? -3.800 10.842 7.886 1.00 92.12 92 SER A C 1
ATOM 722 O O . SER A 1 92 ? -5.004 10.720 8.150 1.00 92.12 92 SER A O 1
ATOM 724 N N . PHE A 1 93 ? -2.849 10.367 8.688 1.00 88.88 93 PHE A N 1
ATOM 725 C CA . PHE A 1 93 ? -3.162 9.760 9.970 1.00 88.88 93 PHE A CA 1
ATOM 726 C C . PHE A 1 93 ? -3.567 10.849 10.971 1.00 88.88 93 PHE A C 1
ATOM 728 O O . PHE A 1 93 ? -2.733 11.537 11.549 1.00 88.88 93 PHE A O 1
ATOM 735 N N . THR A 1 94 ? -4.877 11.019 11.148 1.00 86.50 94 THR A N 1
ATOM 736 C CA . THR A 1 94 ? -5.466 11.961 12.110 1.00 86.50 94 THR A CA 1
ATOM 737 C C . THR A 1 94 ? -6.126 11.235 13.279 1.00 86.50 94 THR A C 1
ATOM 739 O O . THR A 1 94 ? -6.455 10.045 13.194 1.00 86.50 94 THR A O 1
ATOM 742 N N . THR A 1 95 ? -6.373 11.965 14.367 1.00 77.81 95 THR A N 1
ATOM 743 C CA . THR A 1 95 ? -7.084 11.470 15.558 1.00 77.81 95 THR A CA 1
ATOM 744 C C . THR A 1 95 ? -8.512 11.016 15.251 1.00 77.81 95 THR A C 1
ATOM 746 O O . THR A 1 95 ? -9.006 10.092 15.890 1.00 77.81 95 THR A O 1
ATOM 749 N N . HIS A 1 96 ? -9.162 11.591 14.235 1.00 80.62 96 HIS A N 1
ATOM 750 C CA . HIS A 1 96 ? -10.489 11.166 13.800 1.00 80.62 96 HIS A CA 1
ATOM 751 C C . HIS A 1 96 ? -10.434 9.812 13.085 1.00 80.62 96 HIS A C 1
ATOM 753 O O . HIS A 1 96 ? -9.791 9.661 12.044 1.00 80.62 96 HIS A O 1
ATOM 759 N N . GLU A 1 97 ? -11.136 8.820 13.634 1.00 81.19 97 GLU A N 1
ATOM 760 C CA . GLU A 1 97 ? -11.274 7.499 13.021 1.00 81.19 97 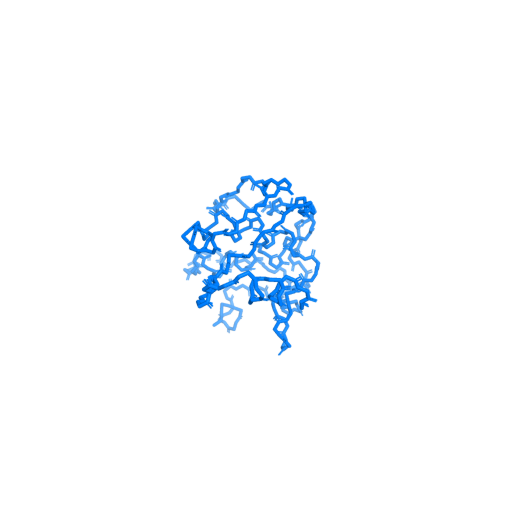GLU A CA 1
ATOM 761 C C . GLU A 1 97 ? -12.201 7.565 11.813 1.00 81.19 97 GLU A C 1
ATOM 763 O O . GLU A 1 97 ? -13.420 7.638 11.932 1.00 81.19 97 GLU A O 1
ATOM 768 N N . LYS A 1 98 ? -11.588 7.566 10.629 1.00 86.94 98 LYS A N 1
ATOM 769 C CA . LYS A 1 98 ? -12.268 7.449 9.343 1.00 86.94 98 LYS A CA 1
ATOM 770 C C . LYS A 1 98 ? -11.671 6.292 8.557 1.00 86.94 98 LYS A C 1
ATOM 772 O O . LYS A 1 98 ? -10.512 5.921 8.766 1.00 86.94 98 LYS A O 1
ATOM 777 N N . VAL A 1 99 ? -12.474 5.760 7.638 1.00 93.56 99 VAL A N 1
ATOM 778 C CA . VAL A 1 99 ? -12.017 4.782 6.652 1.00 93.56 99 VAL A CA 1
ATOM 779 C C . VAL A 1 99 ? -10.819 5.348 5.892 1.00 93.56 99 VAL A C 1
ATOM 781 O O . VAL A 1 99 ? -10.808 6.525 5.520 1.00 93.56 99 VAL A O 1
ATOM 784 N N . VAL A 1 100 ? -9.796 4.525 5.679 1.00 95.94 100 VAL A N 1
ATOM 785 C CA . VAL A 1 100 ? -8.751 4.865 4.708 1.00 95.94 100 VAL A CA 1
ATOM 786 C C . VAL A 1 100 ? -9.390 4.768 3.325 1.00 95.94 100 VAL A C 1
ATOM 788 O O . VAL A 1 100 ? -9.899 3.697 3.011 1.00 95.94 100 VAL A O 1
ATOM 791 N N . PRO A 1 101 ? -9.423 5.826 2.503 1.00 96.19 101 PRO A N 1
ATOM 792 C CA . PRO A 1 101 ? -10.079 5.752 1.208 1.00 96.19 101 PRO A CA 1
ATOM 793 C C . PRO A 1 101 ? -9.340 4.746 0.309 1.00 96.19 101 PRO A C 1
ATOM 795 O O . PRO A 1 101 ? -8.106 4.765 0.260 1.00 96.19 101 PRO A O 1
ATOM 798 N N . PRO A 1 102 ? -10.051 3.840 -0.378 1.00 97.19 102 PRO A N 1
ATOM 799 C CA . PRO A 1 102 ? -9.404 2.874 -1.250 1.00 97.19 102 PRO A CA 1
ATOM 800 C C . PRO A 1 102 ? -8.825 3.589 -2.472 1.00 97.19 102 PRO A C 1
ATOM 802 O O . PRO A 1 102 ? -9.475 4.453 -3.064 1.00 97.19 102 PRO A O 1
ATOM 805 N N . ALA A 1 103 ? -7.607 3.222 -2.861 1.00 97.25 103 ALA A N 1
ATOM 806 C CA . ALA A 1 103 ? -7.072 3.605 -4.157 1.00 97.25 103 ALA A CA 1
ATOM 807 C C . ALA A 1 103 ? -7.930 3.007 -5.280 1.00 97.25 103 ALA A C 1
ATOM 809 O O . ALA A 1 103 ? -8.498 1.920 -5.150 1.00 97.25 103 ALA A O 1
ATOM 810 N N . LEU A 1 104 ? -8.011 3.715 -6.402 1.00 96.50 104 LEU A N 1
ATOM 811 C CA . LEU A 1 104 ? -8.551 3.126 -7.618 1.00 96.50 104 LEU A CA 1
ATOM 812 C C . LEU A 1 104 ? -7.573 2.063 -8.144 1.00 96.50 104 LEU A C 1
ATOM 814 O O . LEU A 1 104 ? -6.364 2.192 -7.924 1.00 96.50 104 LEU A O 1
ATOM 818 N N . PRO A 1 105 ? -8.063 1.031 -8.853 1.00 95.06 105 PRO A N 1
ATOM 819 C CA . PRO A 1 105 ? -7.191 0.089 -9.537 1.00 95.06 105 PRO A CA 1
ATOM 820 C C . PRO A 1 105 ? -6.198 0.840 -10.439 1.00 95.06 105 PRO A C 1
ATOM 822 O O . PRO A 1 105 ? -6.641 1.610 -11.298 1.00 95.06 105 PRO A O 1
ATOM 825 N N . PRO A 1 106 ? -4.877 0.669 -10.244 1.00 93.56 106 PRO A N 1
ATOM 826 C CA . PRO A 1 106 ? -3.895 1.378 -11.044 1.00 93.56 106 PRO A CA 1
ATOM 827 C C . PRO A 1 106 ? -3.952 0.858 -12.481 1.00 93.56 106 PRO A C 1
ATOM 829 O O . PRO A 1 106 ? -3.781 -0.333 -12.734 1.00 93.56 106 PRO A O 1
ATOM 832 N N . ALA A 1 107 ? -4.185 1.768 -13.419 1.00 97.06 107 ALA A N 1
ATOM 833 C CA . ALA A 1 107 ? -4.051 1.524 -14.848 1.00 97.06 107 ALA A CA 1
ATOM 834 C C . ALA A 1 107 ? -2.577 1.518 -15.288 1.00 97.06 107 ALA A C 1
ATOM 836 O O . ALA A 1 107 ? -2.241 0.919 -16.305 1.00 97.06 107 ALA A O 1
ATOM 837 N N . TYR A 1 108 ? -1.698 2.169 -14.520 1.00 96.94 108 TYR A N 1
ATOM 838 C CA . TYR A 1 108 ? -0.257 2.184 -14.755 1.00 96.94 108 TYR A CA 1
ATOM 839 C C . TYR A 1 108 ? 0.518 2.064 -13.445 1.00 96.94 108 TYR A C 1
ATOM 841 O O . TYR A 1 108 ? 0.192 2.729 -12.455 1.00 96.94 108 TYR A O 1
ATOM 849 N N . SER A 1 109 ? 1.568 1.243 -13.480 1.00 96.12 109 SER A N 1
ATOM 850 C CA . SER A 1 109 ? 2.657 1.261 -12.514 1.00 96.12 109 SER A CA 1
ATOM 851 C C . SER A 1 109 ? 3.966 0.828 -13.166 1.00 96.12 109 SER A C 1
ATOM 853 O O . SER A 1 109 ? 3.949 0.138 -14.183 1.00 96.12 109 SER A O 1
ATOM 855 N N . GLN A 1 110 ? 5.094 1.253 -12.600 1.00 95.06 110 GLN A N 1
ATOM 856 C CA . GLN A 1 110 ? 6.420 1.000 -13.157 1.00 95.06 110 GLN A CA 1
ATOM 857 C C . GLN A 1 110 ? 7.374 0.461 -12.099 1.00 95.06 110 GLN A C 1
ATOM 859 O O . GLN A 1 110 ? 7.260 0.792 -10.918 1.00 95.06 110 GLN A O 1
ATOM 864 N N . ILE A 1 111 ? 8.337 -0.332 -12.560 1.00 95.50 111 ILE A N 1
ATOM 865 C CA . ILE A 1 111 ? 9.430 -0.860 -11.753 1.00 95.50 111 ILE A CA 1
ATOM 866 C C . ILE A 1 111 ? 10.726 -0.422 -12.439 1.00 95.50 111 ILE A C 1
ATOM 868 O O . ILE A 1 111 ? 10.948 -0.812 -13.588 1.00 95.50 111 ILE A O 1
ATOM 872 N N . PRO A 1 112 ? 11.560 0.412 -11.796 1.00 94.81 112 PRO A N 1
ATOM 873 C CA . PRO A 1 112 ? 12.828 0.826 -12.379 1.00 94.81 112 PRO A CA 1
ATOM 874 C C . PRO A 1 112 ? 13.801 -0.358 -12.424 1.00 94.81 112 PRO A C 1
ATOM 876 O O . PRO A 1 112 ? 13.911 -1.130 -11.471 1.00 94.81 112 PRO A O 1
ATOM 879 N N . PHE A 1 113 ? 14.552 -0.479 -13.514 1.00 93.81 113 PHE A N 1
ATOM 880 C CA . PHE A 1 113 ? 15.674 -1.407 -13.618 1.00 93.81 113 PHE A CA 1
ATOM 881 C C . PHE A 1 113 ? 16.790 -0.785 -14.454 1.00 93.81 113 PHE A C 1
ATOM 883 O O . PHE A 1 113 ? 16.544 0.052 -15.323 1.00 93.81 113 PHE A O 1
ATOM 890 N N . TYR A 1 114 ? 18.023 -1.200 -14.177 1.00 92.62 114 TYR A N 1
ATOM 891 C CA . TYR A 1 114 ? 19.191 -0.809 -14.954 1.00 92.62 114 TYR A CA 1
ATOM 892 C C . TYR A 1 114 ? 19.616 -1.953 -15.860 1.00 92.62 114 TYR A C 1
ATOM 894 O O . TYR A 1 114 ? 19.590 -3.120 -15.473 1.00 92.62 114 TYR A O 1
ATOM 902 N N . LEU A 1 115 ? 20.042 -1.586 -17.060 1.00 92.00 115 LEU A N 1
ATOM 903 C CA . LEU A 1 115 ? 20.658 -2.489 -18.013 1.00 92.00 115 LEU A CA 1
ATOM 904 C C . LEU A 1 115 ? 22.127 -2.095 -18.122 1.00 92.00 115 LEU A C 1
ATOM 906 O O . LEU A 1 115 ? 22.445 -0.912 -18.238 1.00 92.00 115 LEU A O 1
ATOM 910 N N . ILE A 1 116 ? 23.008 -3.085 -18.061 1.00 91.12 116 ILE A N 1
ATOM 911 C CA . ILE A 1 116 ? 24.456 -2.911 -18.179 1.00 91.12 116 ILE A CA 1
ATOM 912 C C . ILE A 1 116 ? 24.963 -3.692 -19.394 1.00 91.12 116 ILE A C 1
ATOM 914 O O . ILE A 1 116 ? 24.279 -4.589 -19.885 1.00 91.12 116 ILE A O 1
ATOM 918 N N . ASP A 1 117 ? 26.143 -3.324 -19.890 1.00 86.81 117 ASP A N 1
ATOM 919 C CA . ASP A 1 117 ? 26.871 -4.054 -20.940 1.00 86.81 117 ASP A CA 1
ATOM 920 C C . ASP A 1 117 ? 26.148 -4.185 -22.300 1.00 86.81 117 ASP A C 1
ATOM 922 O O . ASP A 1 117 ? 26.401 -5.100 -23.083 1.00 86.81 117 ASP A O 1
ATOM 926 N N . LEU A 1 118 ? 25.285 -3.220 -22.638 1.00 87.50 118 LEU A N 1
ATOM 927 C CA . LEU A 1 118 ? 24.657 -3.098 -23.961 1.00 87.50 118 LEU A CA 1
ATOM 928 C C . LEU A 1 118 ? 25.582 -2.373 -24.949 1.00 87.50 118 LEU A C 1
ATOM 930 O O . LEU A 1 118 ? 25.379 -1.203 -25.270 1.00 87.50 118 LEU A O 1
ATOM 934 N N . ILE A 1 119 ? 26.627 -3.068 -25.396 1.00 91.56 119 ILE A N 1
ATOM 935 C CA . ILE A 1 119 ? 27.710 -2.471 -26.196 1.00 91.56 119 ILE A CA 1
ATOM 936 C C . ILE A 1 119 ? 27.402 -2.485 -27.703 1.00 91.56 119 ILE A C 1
ATOM 938 O O . ILE A 1 119 ? 27.787 -1.559 -28.415 1.00 91.56 119 ILE A O 1
ATOM 942 N N . ASP A 1 120 ? 26.704 -3.507 -28.204 1.00 92.56 120 ASP A N 1
ATOM 943 C CA . ASP A 1 120 ? 26.431 -3.686 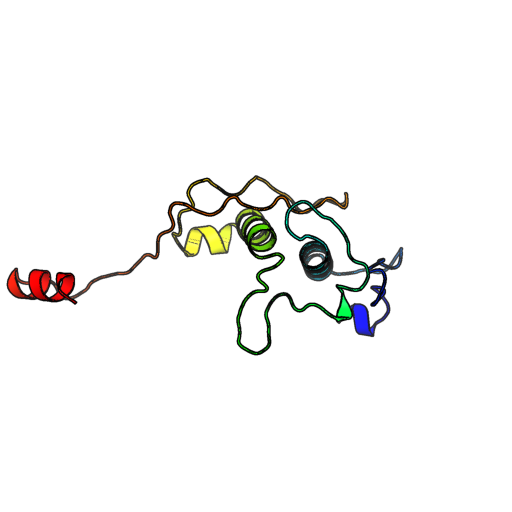-29.631 1.00 92.56 120 ASP A CA 1
ATOM 944 C C . ASP A 1 120 ? 24.932 -3.890 -29.939 1.00 92.56 120 ASP A C 1
ATOM 946 O O . ASP A 1 120 ? 24.106 -4.213 -29.079 1.00 92.56 120 ASP A O 1
ATOM 950 N N . THR A 1 121 ? 24.551 -3.672 -31.203 1.00 91.62 121 THR A N 1
ATOM 951 C CA . THR A 1 121 ? 23.164 -3.855 -31.660 1.00 91.62 121 THR A CA 1
ATOM 952 C C . THR A 1 121 ? 22.651 -5.289 -31.454 1.00 91.62 121 THR A C 1
ATOM 954 O O . THR A 1 121 ? 21.502 -5.437 -31.025 1.00 91.62 121 THR A O 1
ATOM 957 N N . PRO A 1 122 ? 23.443 -6.355 -31.704 1.00 91.31 122 PRO A N 1
ATOM 958 C CA . PRO A 1 122 ? 23.023 -7.722 -31.404 1.00 91.31 122 PRO A CA 1
ATOM 959 C C . PRO A 1 122 ? 22.631 -7.957 -29.937 1.00 91.31 122 PRO A C 1
ATOM 961 O O . PRO A 1 122 ? 21.602 -8.596 -29.697 1.00 91.31 122 PRO A O 1
ATOM 964 N N . MET A 1 123 ? 23.379 -7.434 -28.958 1.00 88.88 123 MET A N 1
ATOM 965 C CA . MET A 1 123 ? 23.054 -7.595 -27.533 1.00 88.88 123 MET A CA 1
ATOM 966 C C . MET A 1 123 ? 21.786 -6.837 -27.136 1.00 88.88 123 MET A C 1
ATOM 968 O O . MET A 1 123 ? 20.979 -7.372 -26.375 1.00 88.88 123 MET A O 1
ATOM 972 N N . VAL A 1 124 ? 21.544 -5.651 -27.704 1.00 90.81 124 VAL A N 1
ATOM 973 C CA . VAL A 1 124 ? 20.285 -4.911 -27.488 1.00 90.81 124 VAL A CA 1
ATOM 974 C C . VAL A 1 124 ? 19.083 -5.705 -28.007 1.00 90.81 124 VAL A C 1
ATOM 976 O O . VAL A 1 124 ? 18.096 -5.871 -27.291 1.00 90.81 124 VAL A O 1
ATOM 979 N N . VAL A 1 125 ? 19.168 -6.252 -29.225 1.00 93.12 125 VAL A N 1
ATOM 980 C CA . VAL A 1 125 ? 18.083 -7.070 -29.801 1.00 93.12 125 VAL A CA 1
ATOM 981 C C . VAL A 1 125 ? 17.862 -8.342 -28.988 1.00 93.12 125 VAL A C 1
ATOM 983 O O . VAL A 1 125 ? 16.716 -8.745 -28.787 1.00 93.12 125 VAL A O 1
ATOM 986 N N . LYS A 1 126 ? 18.942 -8.972 -28.508 1.00 90.94 126 LYS A N 1
ATOM 987 C CA . LYS A 1 126 ? 18.847 -10.135 -27.626 1.00 90.94 126 LYS A CA 1
ATOM 988 C C . LYS A 1 126 ? 18.113 -9.774 -26.338 1.00 90.94 126 LYS A C 1
ATOM 990 O O . LYS A 1 126 ? 17.206 -10.507 -25.982 1.00 90.94 126 LYS A O 1
ATOM 995 N N . MET A 1 127 ? 18.455 -8.659 -25.692 1.00 90.19 127 MET A N 1
ATOM 996 C CA . MET A 1 127 ? 17.821 -8.222 -24.444 1.00 90.19 127 MET A CA 1
ATOM 997 C C . MET A 1 127 ? 16.312 -7.990 -24.598 1.00 90.19 127 MET A C 1
ATOM 999 O O . MET A 1 127 ? 15.554 -8.460 -23.766 1.00 90.19 127 MET A O 1
ATOM 1003 N N . ILE A 1 128 ? 15.872 -7.339 -25.680 1.00 91.94 128 ILE A N 1
ATOM 1004 C CA . ILE A 1 128 ? 14.447 -7.026 -25.911 1.00 91.94 128 ILE A CA 1
ATOM 1005 C C . ILE A 1 128 ? 13.609 -8.276 -26.230 1.00 91.94 128 ILE A C 1
ATOM 1007 O O . ILE A 1 128 ? 12.404 -8.289 -25.998 1.00 91.94 128 ILE A O 1
ATOM 1011 N N . ARG A 1 129 ? 14.214 -9.304 -26.839 1.00 90.50 129 ARG A N 1
ATOM 1012 C CA . ARG A 1 129 ? 13.494 -10.517 -27.265 1.00 90.50 129 ARG A CA 1
ATOM 1013 C C . ARG A 1 129 ? 13.228 -11.517 -26.138 1.00 90.50 129 ARG A C 1
ATOM 1015 O O . ARG A 1 129 ? 12.445 -12.436 -26.377 1.00 90.50 129 ARG A O 1
ATOM 1022 N N . VAL A 1 130 ? 13.910 -11.397 -24.999 1.00 57.38 130 VAL A N 1
ATOM 1023 C CA . VAL A 1 130 ? 13.666 -12.231 -23.808 1.00 57.38 130 VAL A CA 1
ATOM 1024 C C . VAL A 1 130 ? 12.546 -11.611 -22.987 1.00 57.38 130 VAL A C 1
ATOM 1026 O O . VAL A 1 130 ? 11.683 -12.390 -22.531 1.00 57.38 130 VAL A O 1
#

Sequence (130 aa):
NAIKKGDINAVTGEMKADTKITDEAKIARRLVCSYGNKYNCTGRISTIKLVNDAGVINADGFYNYLTAWYNIDNMMYYVSQASFYPVPPSWSFTTHEKVVPPALPPAYSQIPFYLIDLIDTPMVVKMIRV

pLDDT: mean 90.34, std 7.43, range [57.38, 97.44]

Organism: Brugia malayi (NCBI:txid6279)

Secondary structure (DSSP, 8-state):
-HHHHTSB-TTT-PBPTT----HHHHHHHHHHHEETTEE--TTTTTT--SB-TTSPBPGGGHHHHHHHHHHH-HHHHHHHT--EESPPPP----SS--PPPPPPPPSEE----------SHHHHHHHHH-

Radius of gyration: 19.66 Å; chains: 1; bounding box: 44×29×60 Å

Foldseek 3Di:
DCVVVVQAPQFQRDGDPPDPDDLVRVVLQLQQQAFAQGGGNGPRNNPPDCADPVRHGDPRRVQLVVLCCVAVVVVVVVVQPKDFPVDADHDDDDPDRHHRHGGDDTPDIDGDDDDPDPPDPVVVVVVVVD